Protein AF-A0A6L6FAG4-F1 (afdb_monomer)

Solvent-accessible surface area (backbone atoms only — not comparable to full-atom values): 6006 Å² total; per-residue (Å²): 138,83,87,88,78,85,87,70,72,74,72,69,65,75,74,68,61,78,77,75,69,78,82,68,55,67,67,60,51,50,53,51,52,50,52,55,47,52,52,50,53,54,48,53,52,50,52,51,52,51,47,67,74,67,56,59,91,86,38,67,68,61,49,51,52,51,50,50,53,54,50,51,54,51,51,53,53,51,48,53,52,50,51,50,54,52,52,52,52,51,51,53,52,58,63,72,74,107

Nearest PDB structures (foldseek):
  6b87-assembly3_C  TM=4.512E-01  e=7.718E+00  synthetic construct

Foldseek 3Di:
DDDDDPPDPPVVVVPPPPPPPDDDPPVVVVVVVVVVVVVVLVVLVVVLVVLVVPPDPVDVVSVVVSVVSVVVSVVVVVVVVVVVVVVVVVVVVVVVVD

Radius of gyration: 25.07 Å; Cα contacts (8 Å, |Δi|>4): 13; chains: 1; bounding box: 69×26×67 Å

Secondary structure (DSSP, 8-state):
-PPPP-TTSSTTSTT-S--------HHHHHHHHHHHHHHHHHHHHHHHHHHHHHS-TT-HHHHHHHHHHHHHHHHHHHHHHHHHHHHHHHHHHHHHT-

Sequence (98 aa):
MLPINPVSVLSNIAEMAPVTPAAIPLEDKVKQLFAEYTTSVSQEKADLLEKMNTVDPSDPAKLLELQNQVGNYSLVLNMVSTLTHKSVSAIDTVLKAQ

Mean predicted aligned error: 11.85 Å

pLDDT: mean 84.28, std 18.2, range [40.09, 97.31]

Structure (mmCIF, N/CA/C/O backbone):
data_AF-A0A6L6FAG4-F1
#
_entry.id   AF-A0A6L6FAG4-F1
#
loop_
_atom_site.group_PDB
_atom_site.id
_atom_site.type_symbol
_atom_site.label_atom_id
_atom_site.label_alt_id
_atom_site.label_comp_id
_atom_site.label_asym_id
_atom_site.label_entity_id
_atom_site.label_seq_id
_atom_site.pdbx_PDB_ins_code
_atom_site.Cartn_x
_atom_site.Cartn_y
_atom_site.Cartn_z
_atom_site.occupancy
_atom_site.B_iso_or_equiv
_atom_site.auth_seq_id
_atom_site.auth_comp_id
_atom_site.auth_asym_id
_atom_site.auth_atom_id
_atom_site.pdbx_PDB_model_num
ATOM 1 N N . MET A 1 1 ? -52.403 -10.874 -36.544 1.00 40.09 1 MET A N 1
ATOM 2 C CA . MET A 1 1 ? -52.178 -9.679 -35.705 1.00 40.09 1 MET A CA 1
ATOM 3 C C . MET A 1 1 ? -52.169 -10.157 -34.256 1.00 40.09 1 MET A C 1
ATOM 5 O O . MET A 1 1 ? -53.234 -10.466 -33.741 1.00 40.09 1 MET A O 1
ATOM 9 N N . LEU A 1 2 ? -50.988 -10.387 -33.669 1.00 45.16 2 LEU A N 1
ATOM 10 C CA . LEU A 1 2 ? -50.843 -10.901 -32.295 1.00 45.16 2 LEU A CA 1
ATOM 11 C C . LEU A 1 2 ? -51.020 -9.755 -31.276 1.00 45.16 2 LEU A C 1
ATOM 13 O O . LEU A 1 2 ? -50.487 -8.673 -31.524 1.00 45.16 2 LEU A O 1
ATOM 17 N N . PRO A 1 3 ? -51.718 -9.964 -30.146 1.00 48.16 3 PRO A N 1
ATOM 18 C CA . PRO A 1 3 ? -51.846 -8.950 -29.103 1.00 48.16 3 PRO A CA 1
ATOM 19 C C . PRO A 1 3 ? -50.580 -8.879 -28.232 1.00 48.16 3 PRO A C 1
ATOM 21 O O . PRO A 1 3 ? -50.045 -9.901 -27.806 1.00 48.16 3 PRO A O 1
ATOM 24 N N . ILE A 1 4 ? -50.112 -7.659 -27.956 1.00 47.88 4 ILE A N 1
ATOM 25 C CA . ILE A 1 4 ? -49.009 -7.369 -27.030 1.00 47.88 4 ILE A CA 1
ATOM 26 C C . ILE A 1 4 ? -49.580 -7.319 -25.606 1.00 47.88 4 ILE A C 1
ATOM 28 O O . ILE A 1 4 ? -50.473 -6.522 -25.328 1.00 47.88 4 ILE A O 1
ATOM 32 N N . ASN A 1 5 ? -49.069 -8.165 -24.710 1.00 52.31 5 ASN A N 1
ATOM 33 C CA . ASN A 1 5 ? -49.445 -8.204 -23.295 1.00 52.31 5 ASN A CA 1
ATOM 34 C C . ASN A 1 5 ? -48.426 -7.396 -22.456 1.00 52.31 5 ASN A C 1
ATOM 36 O O . ASN A 1 5 ? -47.250 -7.757 -22.469 1.00 52.31 5 ASN A O 1
ATOM 40 N N . PRO A 1 6 ? -48.810 -6.331 -21.722 1.00 52.19 6 PRO A N 1
ATOM 41 C CA . PRO A 1 6 ? -47.852 -5.449 -21.042 1.00 52.19 6 PRO A CA 1
ATOM 42 C C . PRO A 1 6 ? -47.457 -5.873 -19.610 1.00 52.19 6 PRO A C 1
ATOM 44 O O . PRO A 1 6 ? -46.809 -5.108 -18.899 1.00 52.19 6 PRO A O 1
ATOM 47 N N . VAL A 1 7 ? -47.799 -7.079 -19.147 1.00 50.03 7 VAL A N 1
ATOM 48 C CA . VAL A 1 7 ? -47.635 -7.470 -17.728 1.00 50.03 7 VAL A CA 1
ATOM 49 C C . VAL A 1 7 ? -46.402 -8.355 -17.500 1.00 50.03 7 VAL A C 1
ATOM 51 O O . VAL A 1 7 ? -46.502 -9.493 -17.055 1.00 50.03 7 VAL A O 1
ATOM 54 N N . SER A 1 8 ? -45.205 -7.861 -17.817 1.00 50.94 8 SER A N 1
ATOM 55 C CA . SER A 1 8 ? -43.953 -8.517 -17.372 1.00 50.94 8 SER A CA 1
ATOM 56 C C . SER A 1 8 ? -42.892 -7.559 -16.834 1.00 50.94 8 SER A C 1
ATOM 58 O O . SER A 1 8 ? -41.868 -8.006 -16.338 1.00 50.94 8 SER A O 1
ATOM 60 N N . VAL A 1 9 ? -43.135 -6.244 -16.854 1.00 51.72 9 VAL A N 1
ATOM 61 C CA . VAL A 1 9 ? -42.130 -5.255 -16.418 1.00 51.72 9 VAL A CA 1
ATOM 62 C C . VAL A 1 9 ? -42.182 -4.985 -14.904 1.00 51.72 9 VAL A C 1
ATOM 64 O O . VAL A 1 9 ? -41.201 -4.533 -14.325 1.00 51.72 9 VAL A O 1
ATOM 67 N N . LEU A 1 10 ? -43.290 -5.303 -14.225 1.00 48.69 10 LEU A N 1
ATOM 68 C CA . LEU A 1 10 ? -43.458 -4.980 -12.798 1.00 48.69 10 LEU A CA 1
ATOM 69 C C . LEU A 1 10 ? -42.823 -5.998 -11.835 1.00 48.69 10 LEU A C 1
ATOM 71 O O . LEU A 1 10 ? -42.598 -5.664 -10.675 1.00 48.69 10 LEU A O 1
ATOM 75 N N . SER A 1 11 ? -42.487 -7.208 -12.290 1.00 50.16 11 SER A N 1
ATOM 76 C CA . SER A 1 11 ? -41.908 -8.249 -11.426 1.00 50.16 11 SER A CA 1
ATOM 77 C C . SER A 1 11 ? -40.438 -7.995 -11.065 1.00 50.16 11 SER A C 1
ATOM 79 O O . SER A 1 11 ? -39.992 -8.447 -10.018 1.00 50.16 11 SER A O 1
ATOM 81 N N . ASN A 1 12 ? -39.704 -7.210 -11.863 1.00 50.88 12 ASN A N 1
ATOM 82 C CA . ASN A 1 12 ? -38.274 -6.949 -11.643 1.00 50.88 12 ASN A CA 1
ATOM 83 C C . ASN A 1 12 ? -37.976 -5.814 -10.647 1.00 50.88 12 ASN A C 1
ATOM 85 O O . ASN A 1 12 ? -36.818 -5.599 -10.302 1.00 50.88 12 ASN A O 1
ATOM 89 N N . ILE A 1 13 ? -38.985 -5.070 -10.184 1.00 54.22 13 ILE A N 1
ATOM 90 C CA . ILE A 1 13 ? -38.773 -3.937 -9.264 1.00 54.22 13 ILE A CA 1
ATOM 91 C C . ILE A 1 13 ? -38.714 -4.414 -7.800 1.00 54.22 13 ILE A C 1
ATOM 93 O O . ILE A 1 13 ? -38.113 -3.755 -6.955 1.00 54.22 13 ILE A O 1
ATOM 97 N N . ALA A 1 14 ? -39.275 -5.590 -7.495 1.00 51.44 14 ALA A N 1
ATOM 98 C CA . ALA A 1 14 ? -39.295 -6.142 -6.138 1.00 51.44 14 ALA A CA 1
ATOM 99 C C . ALA A 1 14 ? -37.932 -6.691 -5.663 1.00 51.44 14 ALA A C 1
ATOM 101 O O . ALA A 1 14 ? -37.750 -6.902 -4.468 1.00 51.44 14 ALA A O 1
ATOM 102 N N . GLU A 1 15 ? -36.966 -6.886 -6.568 1.00 50.81 15 GLU A N 1
ATOM 103 C CA . GLU A 1 15 ? -35.664 -7.503 -6.261 1.00 50.81 15 GLU A CA 1
ATOM 104 C C . GLU A 1 15 ? -34.518 -6.483 -6.111 1.00 50.81 15 GLU A C 1
ATOM 106 O O . GLU A 1 15 ? -33.365 -6.851 -5.913 1.00 50.81 15 GLU A O 1
ATOM 111 N N . MET A 1 16 ? -34.832 -5.182 -6.139 1.00 52.72 16 MET A N 1
ATOM 112 C CA . MET A 1 16 ? -33.901 -4.092 -5.807 1.00 52.72 16 MET A CA 1
ATOM 113 C C . MET A 1 16 ? -33.997 -3.657 -4.336 1.00 52.72 16 MET A C 1
ATOM 115 O O . MET A 1 16 ? -33.697 -2.509 -4.001 1.00 52.72 16 MET A O 1
ATOM 119 N N . ALA A 1 17 ? -34.412 -4.548 -3.432 1.00 54.12 17 ALA A N 1
ATOM 120 C CA . ALA A 1 17 ? -34.153 -4.311 -2.019 1.00 54.12 17 ALA A CA 1
ATOM 121 C C . ALA A 1 17 ? -32.625 -4.241 -1.852 1.00 54.12 17 ALA A C 1
ATOM 123 O O . ALA A 1 17 ? -31.945 -5.179 -2.277 1.00 54.12 17 ALA A O 1
ATOM 124 N N . PRO A 1 18 ? -32.053 -3.154 -1.297 1.00 54.28 18 PRO A N 1
ATOM 125 C CA . PRO A 1 18 ? -30.636 -3.141 -0.988 1.00 54.28 18 PRO A CA 1
ATOM 126 C C . PRO A 1 18 ? -30.394 -4.330 -0.069 1.00 54.28 18 PRO A C 1
ATOM 128 O O . PRO A 1 18 ? -30.916 -4.375 1.044 1.00 54.28 18 PRO A O 1
ATOM 131 N N . VAL A 1 19 ? -29.660 -5.324 -0.566 1.00 57.25 19 VAL A N 1
ATOM 132 C CA . VAL A 1 19 ? -29.104 -6.375 0.271 1.00 57.25 19 VAL A CA 1
ATOM 133 C C . VAL A 1 19 ? -28.246 -5.648 1.287 1.00 57.25 19 VAL A C 1
ATOM 135 O O . VAL A 1 19 ? -27.161 -5.181 0.961 1.00 57.25 19 VAL A O 1
ATOM 138 N N . THR A 1 20 ? -28.772 -5.426 2.489 1.00 57.81 20 THR A N 1
ATOM 139 C CA . THR A 1 20 ? -27.995 -4.871 3.587 1.00 57.81 20 THR A CA 1
ATOM 140 C C . THR A 1 20 ? -26.902 -5.901 3.825 1.00 57.81 20 THR A C 1
ATOM 142 O O . THR A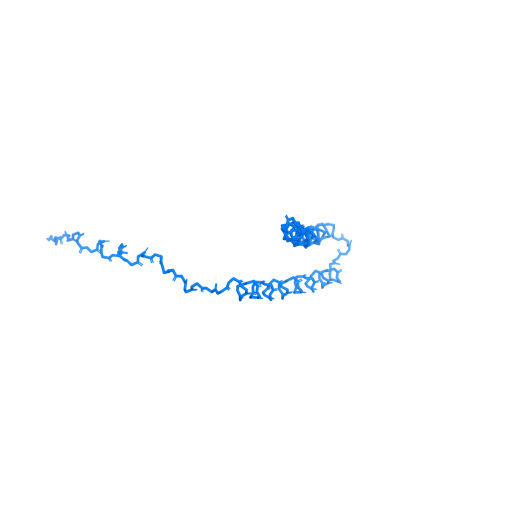 1 20 ? -27.221 -7.007 4.276 1.00 57.81 20 THR A O 1
ATOM 145 N N . PRO A 1 21 ? -25.637 -5.630 3.455 1.00 60.56 21 PRO A N 1
ATOM 146 C CA . PRO A 1 21 ? -24.580 -6.590 3.706 1.00 60.56 21 PRO A CA 1
ATOM 147 C C . PRO A 1 21 ? -24.558 -6.799 5.215 1.00 60.56 21 PRO A C 1
ATOM 149 O O . PRO A 1 21 ? -24.716 -5.828 5.963 1.00 60.56 21 PRO A O 1
ATOM 152 N N . ALA A 1 22 ? -24.426 -8.049 5.661 1.00 62.47 22 ALA A N 1
ATOM 153 C CA . ALA A 1 22 ? -24.299 -8.353 7.080 1.00 62.47 22 ALA A CA 1
ATOM 154 C C . ALA A 1 22 ? -23.293 -7.371 7.700 1.00 62.47 22 ALA A C 1
ATOM 156 O O . ALA A 1 22 ? -22.188 -7.211 7.178 1.00 62.47 22 ALA A O 1
ATOM 157 N N . ALA A 1 23 ? -23.726 -6.644 8.734 1.00 70.69 23 ALA A N 1
ATOM 158 C CA . ALA A 1 23 ? -22.947 -5.566 9.319 1.00 70.69 23 ALA A CA 1
ATOM 159 C C . ALA A 1 23 ? -21.651 -6.148 9.892 1.00 70.69 23 ALA A C 1
ATOM 161 O O . ALA A 1 23 ? -21.644 -6.769 10.953 1.00 70.69 23 ALA A O 1
ATOM 162 N N . ILE A 1 24 ? -20.564 -5.988 9.143 1.00 78.69 24 ILE A N 1
ATOM 163 C CA . ILE A 1 24 ? -19.229 -6.385 9.569 1.00 78.69 24 ILE A CA 1
ATOM 164 C C . ILE A 1 24 ? -18.880 -5.496 10.770 1.00 78.69 24 ILE A C 1
ATOM 166 O O . ILE A 1 24 ? -19.092 -4.279 10.680 1.00 78.69 24 ILE A O 1
ATOM 170 N N . PRO A 1 25 ? -18.366 -6.047 11.884 1.00 90.12 25 PRO A N 1
ATOM 171 C CA . PRO A 1 25 ? -17.873 -5.229 12.981 1.00 90.12 25 PRO A CA 1
ATOM 172 C C . PRO A 1 25 ? -16.900 -4.166 12.461 1.00 90.12 25 PRO A C 1
ATOM 174 O O . PRO A 1 25 ? -16.070 -4.439 11.591 1.00 90.12 25 PRO A O 1
ATOM 177 N N . LEU A 1 26 ? -17.002 -2.941 12.987 1.00 87.12 26 LEU A N 1
ATOM 178 C CA . LEU A 1 26 ? -16.177 -1.816 12.532 1.00 87.12 26 LEU A CA 1
ATOM 179 C C . LEU A 1 26 ? -14.681 -2.146 12.607 1.00 87.12 26 LEU A C 1
ATOM 181 O O . LEU A 1 26 ? -13.937 -1.824 11.686 1.00 87.12 26 LEU A O 1
ATOM 185 N N . GLU A 1 27 ? -14.254 -2.822 13.674 1.00 89.62 27 GLU A N 1
ATOM 186 C CA . GLU A 1 27 ? -12.869 -3.259 13.854 1.00 89.62 27 GLU A CA 1
ATOM 187 C C . GLU A 1 27 ? -12.402 -4.177 12.716 1.00 89.62 27 GLU A C 1
ATOM 189 O O . GLU A 1 27 ? -11.342 -3.950 12.132 1.00 89.62 27 GLU A O 1
ATOM 194 N N . ASP A 1 28 ? -13.212 -5.171 12.351 1.00 91.75 28 ASP A N 1
ATOM 195 C CA . ASP A 1 28 ? -12.893 -6.106 11.272 1.00 91.75 28 ASP A CA 1
ATOM 196 C C . ASP A 1 28 ? -12.867 -5.399 9.916 1.00 91.75 28 ASP A C 1
ATOM 198 O O . ASP A 1 28 ? -11.981 -5.650 9.095 1.00 91.75 28 ASP A O 1
ATOM 202 N N . LYS A 1 29 ? -13.773 -4.435 9.701 1.00 91.00 29 LYS A N 1
ATOM 203 C CA . LYS A 1 29 ? -13.767 -3.613 8.490 1.00 91.00 29 LYS A CA 1
ATOM 204 C C . LYS A 1 29 ? -12.513 -2.743 8.392 1.00 91.00 29 LYS A C 1
ATOM 206 O O . LYS A 1 29 ? -11.939 -2.632 7.310 1.00 91.00 29 LYS A O 1
ATOM 211 N N . VAL A 1 30 ? -12.067 -2.149 9.499 1.00 90.75 30 VAL A N 1
ATOM 212 C CA . VAL A 1 30 ? -10.833 -1.351 9.548 1.00 90.75 30 VAL A CA 1
ATOM 213 C C . VAL A 1 30 ? -9.610 -2.228 9.286 1.00 90.75 30 VAL A C 1
ATOM 215 O O . VAL A 1 30 ? -8.775 -1.851 8.467 1.00 90.75 30 VAL A O 1
ATOM 218 N N . LYS A 1 31 ? -9.518 -3.410 9.909 1.00 92.38 31 LYS A N 1
ATOM 219 C CA . LYS A 1 31 ? -8.425 -4.369 9.663 1.00 92.38 31 LYS A CA 1
ATOM 220 C C . LYS A 1 31 ? -8.355 -4.779 8.196 1.00 92.38 31 LYS A C 1
ATOM 222 O O . LYS A 1 31 ? -7.271 -4.764 7.618 1.00 92.38 31 LYS A O 1
ATOM 227 N N . GLN A 1 32 ? -9.501 -5.100 7.597 1.00 93.44 32 GLN A N 1
ATOM 228 C CA . GLN A 1 32 ? -9.589 -5.450 6.183 1.00 93.44 32 GLN A CA 1
ATOM 229 C C . GLN A 1 32 ? -9.089 -4.302 5.296 1.00 93.44 32 GLN A C 1
ATOM 231 O O . GLN A 1 32 ? -8.171 -4.500 4.504 1.00 93.44 32 GLN A O 1
ATOM 236 N N . LEU A 1 33 ? -9.650 -3.099 5.457 1.00 92.56 33 LEU A N 1
ATOM 237 C CA . LEU A 1 33 ? -9.283 -1.939 4.640 1.00 92.56 33 LEU A CA 1
ATOM 238 C C . LEU A 1 33 ? -7.808 -1.561 4.814 1.00 92.56 33 LEU A C 1
ATOM 240 O O . LEU A 1 33 ? -7.146 -1.203 3.845 1.00 92.56 33 LEU A O 1
ATOM 244 N N . PHE A 1 34 ? -7.276 -1.663 6.033 1.00 91.62 34 PHE A N 1
ATOM 245 C CA . PHE A 1 34 ? -5.866 -1.404 6.300 1.00 91.62 34 PHE A CA 1
ATOM 246 C C . PHE A 1 34 ? -4.953 -2.425 5.616 1.00 91.62 34 PHE A C 1
ATOM 248 O O . PHE A 1 34 ? -3.939 -2.037 5.034 1.00 91.62 34 PHE A O 1
ATOM 255 N N . ALA A 1 35 ? -5.303 -3.713 5.657 1.00 94.44 35 ALA A N 1
ATOM 256 C CA . ALA A 1 35 ? -4.540 -4.760 4.986 1.00 94.44 35 ALA A CA 1
ATOM 257 C C . ALA A 1 35 ? -4.548 -4.563 3.461 1.00 94.44 35 ALA A C 1
ATOM 259 O O . ALA A 1 35 ? -3.483 -4.519 2.847 1.00 94.44 35 ALA A O 1
ATOM 260 N N . GLU A 1 36 ? -5.731 -4.357 2.872 1.00 94.75 36 GLU A N 1
ATOM 261 C CA . GLU A 1 36 ? -5.902 -4.079 1.439 1.00 94.75 36 GLU A CA 1
ATOM 262 C C . GLU A 1 36 ? -5.089 -2.851 1.007 1.00 94.75 36 GLU A C 1
ATOM 264 O O . GLU A 1 36 ? -4.324 -2.903 0.039 1.00 94.75 36 GLU A O 1
ATOM 269 N N . TYR A 1 37 ? -5.192 -1.759 1.766 1.00 93.44 37 TYR A N 1
ATOM 270 C CA . TYR A 1 37 ? -4.469 -0.527 1.479 1.00 93.44 37 TYR A CA 1
ATOM 271 C C . TYR A 1 37 ? -2.951 -0.701 1.607 1.00 93.44 37 TYR A C 1
ATOM 273 O O . TYR A 1 37 ? -2.205 -0.241 0.746 1.00 93.44 37 TYR A O 1
ATOM 281 N N . THR A 1 38 ? -2.475 -1.407 2.636 1.00 93.88 38 THR A N 1
ATOM 282 C CA . THR A 1 38 ? -1.037 -1.646 2.850 1.00 93.88 38 THR A CA 1
ATOM 283 C C . THR A 1 38 ? -0.420 -2.436 1.701 1.00 93.88 38 THR A C 1
ATOM 285 O O . THR A 1 38 ? 0.669 -2.092 1.232 1.00 93.88 38 THR A O 1
ATOM 288 N N . THR A 1 39 ? -1.115 -3.467 1.216 1.00 96.25 39 THR A N 1
ATOM 289 C CA . THR A 1 39 ? -0.689 -4.219 0.031 1.00 96.25 39 THR A CA 1
ATOM 290 C C . THR A 1 39 ? -0.661 -3.317 -1.201 1.00 96.25 39 THR A C 1
ATOM 292 O O . THR A 1 39 ? 0.356 -3.284 -1.892 1.00 96.25 39 THR A O 1
ATOM 295 N N . SER A 1 40 ? -1.722 -2.537 -1.437 1.00 95.12 40 SER A N 1
ATOM 296 C CA . SER A 1 40 ? -1.807 -1.630 -2.590 1.00 95.12 40 SER A CA 1
ATOM 297 C C . SER A 1 40 ? -0.672 -0.602 -2.610 1.00 95.12 40 SER A C 1
ATOM 299 O O . SER A 1 40 ? 0.014 -0.463 -3.617 1.00 95.12 40 SER A O 1
ATOM 301 N N . VAL A 1 41 ? -0.429 0.086 -1.492 1.00 95.44 41 VAL A N 1
ATOM 302 C CA . VAL A 1 41 ? 0.633 1.101 -1.367 1.00 95.44 41 VAL A CA 1
ATOM 303 C C . VAL A 1 41 ? 2.019 0.483 -1.535 1.00 95.44 41 VAL A C 1
ATOM 305 O O . VAL A 1 41 ? 2.902 1.086 -2.144 1.00 95.44 41 VAL A O 1
ATOM 308 N N . SER A 1 42 ? 2.235 -0.718 -0.992 1.00 95.38 42 SER A N 1
ATOM 309 C CA . SER A 1 42 ? 3.524 -1.405 -1.116 1.00 95.38 42 SER A CA 1
ATOM 310 C C . SER A 1 42 ? 3.814 -1.791 -2.564 1.00 95.38 42 SER A C 1
ATOM 312 O O . SER A 1 42 ? 4.950 -1.634 -3.013 1.00 95.38 42 SER A O 1
ATOM 314 N N . GLN A 1 43 ? 2.790 -2.246 -3.292 1.00 96.75 43 GLN A N 1
ATOM 315 C CA . GLN A 1 43 ? 2.901 -2.547 -4.715 1.00 96.75 43 GLN A CA 1
ATOM 316 C C . GLN A 1 43 ? 3.162 -1.276 -5.526 1.00 96.75 43 GLN A C 1
ATOM 318 O O . GLN A 1 43 ? 4.122 -1.231 -6.285 1.00 96.75 43 GLN A O 1
ATOM 323 N N . GLU A 1 44 ? 2.386 -0.213 -5.299 1.00 95.81 44 GLU A N 1
ATOM 324 C CA . GLU A 1 44 ? 2.566 1.068 -5.993 1.00 95.81 44 GLU A CA 1
ATOM 325 C C . GLU A 1 44 ? 3.984 1.619 -5.793 1.00 95.81 44 GLU A C 1
ATOM 327 O O . GLU A 1 44 ? 4.633 2.057 -6.742 1.00 95.81 44 GLU A O 1
ATOM 332 N N . LYS A 1 45 ? 4.522 1.529 -4.571 1.00 96.81 45 LYS A N 1
ATOM 333 C CA . LYS A 1 45 ? 5.911 1.903 -4.287 1.00 96.81 45 LYS A CA 1
ATOM 334 C C . LYS A 1 45 ? 6.910 1.072 -5.097 1.00 96.81 45 LYS A C 1
ATOM 336 O O . LYS A 1 45 ? 7.889 1.631 -5.592 1.00 96.81 45 LYS A O 1
ATOM 341 N N . ALA A 1 46 ? 6.715 -0.243 -5.185 1.00 97.31 46 ALA A N 1
ATOM 342 C CA . ALA A 1 46 ? 7.594 -1.117 -5.956 1.00 97.31 46 ALA A CA 1
ATOM 343 C C . ALA A 1 46 ? 7.560 -0.750 -7.448 1.00 97.31 46 ALA A C 1
ATOM 345 O O . ALA A 1 46 ? 8.619 -0.560 -8.045 1.00 97.31 46 ALA A O 1
ATOM 346 N N . ASP A 1 47 ? 6.365 -0.528 -7.999 1.00 96.31 47 ASP A N 1
ATOM 347 C CA . ASP A 1 47 ? 6.163 -0.128 -9.394 1.00 96.31 47 ASP A CA 1
ATOM 348 C C . ASP A 1 47 ? 6.821 1.230 -9.693 1.00 96.31 47 ASP A C 1
ATOM 350 O O . ASP A 1 47 ? 7.452 1.413 -10.734 1.00 96.31 47 ASP A O 1
ATOM 354 N N . LEU A 1 48 ? 6.717 2.197 -8.772 1.00 96.44 48 LEU A N 1
ATOM 355 C CA . LEU A 1 48 ? 7.385 3.498 -8.887 1.00 96.44 48 LEU A CA 1
ATOM 356 C C . LEU A 1 48 ? 8.910 3.361 -8.905 1.00 96.44 48 LEU A C 1
ATOM 358 O O . LEU A 1 48 ? 9.577 4.028 -9.696 1.00 96.44 48 LEU A O 1
ATOM 362 N N . LEU A 1 49 ? 9.470 2.501 -8.049 1.00 96.50 49 LEU A N 1
ATOM 363 C CA . LEU A 1 49 ? 10.910 2.244 -8.016 1.00 96.50 49 LEU A CA 1
ATOM 364 C C . LEU A 1 49 ? 11.385 1.541 -9.290 1.00 96.50 49 LEU A C 1
ATOM 366 O O . LEU A 1 49 ? 12.439 1.886 -9.820 1.00 96.50 49 LEU A O 1
ATOM 370 N N . GLU A 1 50 ? 10.611 0.594 -9.813 1.00 96.12 50 GLU A N 1
ATOM 371 C CA . GLU A 1 50 ? 10.911 -0.059 -11.086 1.00 96.12 50 GLU A CA 1
ATOM 372 C C . GLU A 1 50 ? 10.873 0.939 -12.251 1.00 96.12 50 GLU A C 1
ATOM 374 O O . GLU A 1 50 ? 11.824 1.017 -13.034 1.00 96.12 50 GLU A O 1
ATOM 379 N N . LYS A 1 51 ? 9.831 1.773 -12.331 1.00 93.56 51 LYS A N 1
ATOM 380 C CA . LYS A 1 51 ? 9.727 2.848 -13.330 1.00 93.56 51 LYS A CA 1
ATOM 381 C C . LYS A 1 51 ? 10.890 3.827 -13.234 1.00 93.56 51 LYS A C 1
ATOM 383 O O . LYS A 1 51 ? 11.453 4.207 -14.251 1.00 93.56 51 LYS A O 1
ATOM 388 N N . MET A 1 52 ? 11.297 4.198 -12.024 1.00 92.94 52 MET A N 1
ATOM 389 C CA . MET A 1 52 ? 12.448 5.075 -11.808 1.00 92.94 52 MET A CA 1
ATOM 390 C C . MET A 1 52 ? 13.757 4.461 -12.319 1.00 92.94 52 MET A C 1
ATOM 392 O O . MET A 1 52 ? 14.603 5.184 -12.833 1.00 92.94 52 MET A O 1
ATOM 396 N N . ASN A 1 53 ? 13.925 3.141 -12.212 1.00 93.69 53 ASN A N 1
ATOM 397 C CA . ASN A 1 53 ? 15.123 2.453 -12.699 1.00 93.69 53 ASN A CA 1
ATOM 398 C C . ASN A 1 53 ? 15.110 2.195 -14.214 1.00 93.69 53 ASN A C 1
ATOM 400 O O . ASN A 1 53 ? 16.161 1.922 -14.791 1.00 93.69 53 ASN A O 1
ATOM 404 N N . THR A 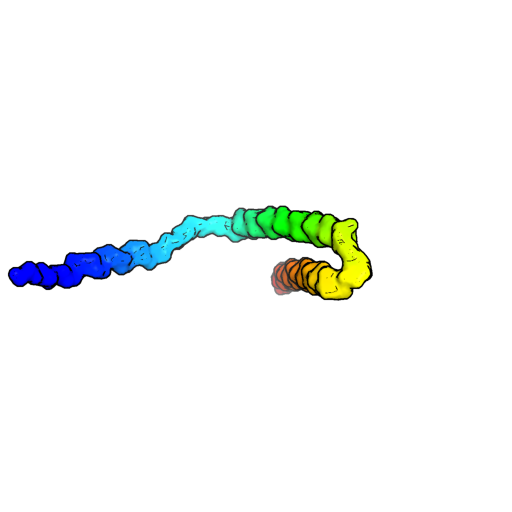1 54 ? 13.939 2.238 -14.851 1.00 93.75 54 THR A N 1
ATOM 405 C CA . THR A 1 54 ? 13.757 1.895 -16.272 1.00 93.75 54 THR A CA 1
ATOM 406 C C . THR A 1 54 ? 13.471 3.104 -17.163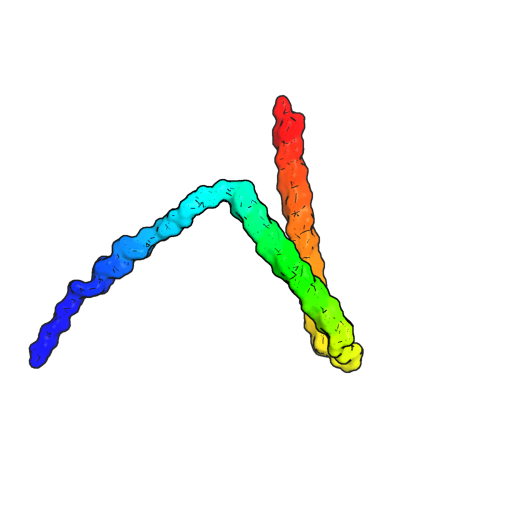 1.00 93.75 54 THR A C 1
ATOM 408 O O . THR A 1 54 ? 13.584 2.996 -18.385 1.00 93.75 54 THR A O 1
ATOM 411 N N . VAL A 1 55 ? 13.108 4.254 -16.585 1.00 93.75 55 VAL A N 1
ATOM 412 C CA . VAL A 1 55 ? 12.804 5.477 -17.335 1.00 93.75 55 VAL A CA 1
ATOM 413 C C . VAL A 1 55 ? 14.049 6.019 -18.036 1.00 93.75 55 VAL A C 1
ATOM 415 O O . VAL A 1 55 ? 15.125 6.112 -17.448 1.00 93.75 55 VAL A O 1
ATOM 418 N N . ASP A 1 56 ? 13.894 6.406 -19.303 1.00 93.19 56 ASP A N 1
ATOM 419 C CA . ASP A 1 56 ? 14.946 7.095 -20.048 1.00 93.19 56 ASP A CA 1
ATOM 420 C C . ASP A 1 56 ? 15.127 8.518 -19.485 1.00 93.19 56 ASP A C 1
ATOM 422 O O . ASP A 1 56 ? 14.201 9.330 -19.583 1.00 93.19 56 ASP A O 1
ATOM 426 N N . PRO A 1 57 ? 16.301 8.859 -18.922 1.00 90.31 57 PRO A N 1
ATOM 427 C CA . PRO A 1 57 ? 16.553 10.185 -18.361 1.00 90.31 57 PRO A CA 1
ATOM 428 C C . PRO A 1 57 ? 16.585 11.299 -19.418 1.00 90.31 57 PRO A C 1
ATOM 430 O O . PRO A 1 57 ? 16.565 12.476 -19.063 1.00 90.31 57 PRO A O 1
ATOM 433 N N . SER A 1 58 ? 16.638 10.952 -20.705 1.00 95.06 58 SER A N 1
ATOM 434 C CA . SER A 1 58 ? 16.609 11.911 -21.814 1.00 95.06 58 SER A CA 1
ATOM 435 C C . SER A 1 58 ? 15.188 12.223 -22.295 1.00 95.06 58 SER A C 1
ATOM 437 O O . SER A 1 58 ? 15.021 13.093 -23.149 1.00 95.06 58 SER A O 1
ATOM 439 N N . ASP A 1 59 ? 14.166 11.540 -21.763 1.00 95.69 59 ASP A N 1
ATOM 440 C CA . ASP A 1 59 ? 12.759 11.728 -22.123 1.00 95.69 59 ASP A CA 1
ATOM 441 C C . ASP A 1 59 ? 12.020 12.553 -21.046 1.00 95.69 59 ASP A C 1
ATOM 443 O O . ASP A 1 59 ? 11.507 12.002 -20.063 1.00 95.69 59 ASP A O 1
ATOM 447 N N . PRO A 1 60 ? 11.931 13.890 -21.199 1.00 93.94 60 PRO A N 1
ATOM 448 C CA . PRO A 1 60 ? 11.338 14.760 -20.185 1.00 93.94 60 PRO A CA 1
ATOM 449 C C . PRO A 1 60 ? 9.840 14.507 -19.971 1.00 93.94 60 PRO A C 1
ATOM 451 O O . PRO A 1 60 ? 9.331 14.782 -18.885 1.00 93.94 60 PRO A O 1
ATOM 454 N N . ALA A 1 61 ? 9.125 13.976 -20.969 1.00 96.44 61 ALA A N 1
ATOM 455 C CA . ALA A 1 61 ? 7.703 13.676 -20.830 1.00 96.44 61 ALA A CA 1
ATOM 456 C C . ALA A 1 61 ? 7.487 12.498 -19.872 1.00 96.44 61 ALA A C 1
ATOM 458 O O . ALA A 1 61 ? 6.659 12.584 -18.964 1.00 96.44 61 ALA A O 1
ATOM 459 N N . LYS A 1 62 ? 8.288 11.434 -20.014 1.00 93.81 62 LYS A N 1
ATOM 460 C CA . LYS A 1 62 ? 8.241 10.284 -19.098 1.00 93.81 62 LYS A CA 1
ATOM 461 C C . LYS A 1 62 ? 8.712 10.636 -17.691 1.00 93.81 62 LYS A C 1
ATOM 463 O O . LYS A 1 62 ? 8.142 10.148 -16.717 1.00 93.81 62 LYS A O 1
ATOM 468 N N . LEU A 1 63 ? 9.711 11.510 -17.565 1.00 95.75 63 LEU A N 1
ATOM 469 C CA . LEU A 1 63 ? 10.157 11.999 -16.258 1.00 95.75 63 LEU A CA 1
ATOM 470 C C . LEU A 1 63 ? 9.068 12.805 -15.540 1.00 95.75 63 LEU A C 1
ATOM 472 O O . LEU A 1 63 ? 8.873 12.625 -14.338 1.00 95.75 63 LEU A O 1
ATOM 476 N N . LEU A 1 64 ? 8.329 13.652 -16.262 1.00 96.88 64 LEU A N 1
ATOM 477 C CA . LEU A 1 64 ? 7.203 14.394 -15.695 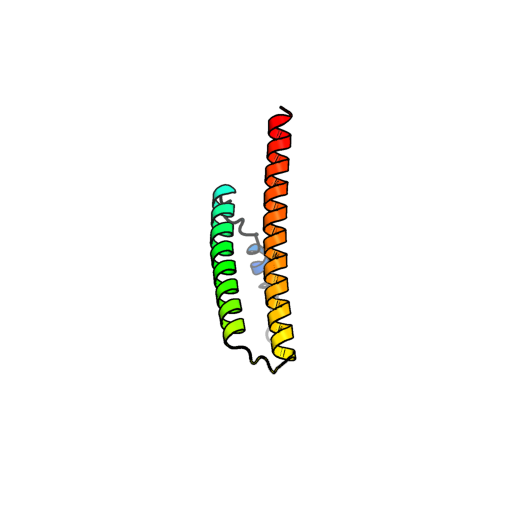1.00 96.88 64 LEU A CA 1
ATOM 478 C C . LEU A 1 64 ? 6.071 13.456 -15.254 1.00 96.88 64 LEU A C 1
ATOM 480 O O . LEU A 1 64 ? 5.474 13.658 -14.198 1.00 96.88 64 LEU A O 1
ATOM 484 N N . GLU A 1 65 ? 5.781 12.411 -16.032 1.00 95.94 65 GLU A N 1
ATOM 485 C CA . GLU A 1 65 ? 4.795 11.400 -15.646 1.00 95.94 65 GLU A CA 1
ATOM 486 C C . GLU A 1 65 ? 5.209 10.676 -14.358 1.00 95.94 65 GLU A C 1
ATOM 488 O O . GLU A 1 65 ? 4.417 10.597 -13.416 1.00 95.94 65 GLU A O 1
ATOM 493 N N . LEU A 1 66 ? 6.463 10.221 -14.278 1.00 96.06 66 LEU A N 1
ATOM 494 C CA . LEU A 1 66 ? 7.006 9.599 -13.072 1.00 96.06 66 LEU A CA 1
ATOM 495 C C . LEU A 1 66 ? 6.930 10.551 -11.870 1.00 96.06 66 LEU A C 1
ATOM 497 O O . LEU A 1 66 ? 6.495 10.148 -10.792 1.00 96.06 66 LEU A O 1
ATOM 501 N N . GLN A 1 67 ? 7.294 11.823 -12.051 1.00 96.62 67 GLN A N 1
ATOM 502 C CA . GLN A 1 67 ? 7.211 12.837 -11.001 1.00 96.62 67 GLN A CA 1
ATOM 503 C C . GLN A 1 67 ? 5.776 13.019 -10.493 1.00 96.62 67 GLN A C 1
ATOM 505 O O . GLN A 1 67 ? 5.564 13.084 -9.282 1.00 96.62 67 GLN A O 1
ATOM 510 N N . ASN A 1 68 ? 4.790 13.067 -11.392 1.00 97.12 68 ASN A N 1
ATOM 511 C CA . ASN A 1 68 ? 3.381 13.165 -11.015 1.00 97.12 68 ASN A CA 1
ATOM 512 C C . ASN A 1 68 ? 2.918 11.933 -10.228 1.00 97.12 68 ASN A C 1
ATOM 514 O O . ASN A 1 68 ? 2.223 12.076 -9.223 1.00 97.12 68 ASN A O 1
ATOM 518 N N . GLN A 1 69 ? 3.329 10.732 -10.642 1.00 96.12 69 GLN A N 1
ATOM 519 C CA . GLN A 1 69 ? 2.985 9.496 -9.935 1.00 96.12 69 GLN A CA 1
ATOM 520 C C . GLN A 1 69 ? 3.603 9.470 -8.524 1.00 96.12 69 GLN A C 1
ATOM 522 O O . GLN A 1 69 ? 2.893 9.229 -7.549 1.00 96.12 69 GLN A O 1
ATOM 527 N N . VAL A 1 70 ? 4.885 9.831 -8.380 1.00 97.19 70 VAL A N 1
ATOM 528 C CA . VAL A 1 70 ? 5.551 9.954 -7.067 1.00 97.19 70 VAL A CA 1
ATOM 529 C C . VAL A 1 70 ? 4.893 11.032 -6.195 1.00 97.19 70 VAL A C 1
ATOM 531 O O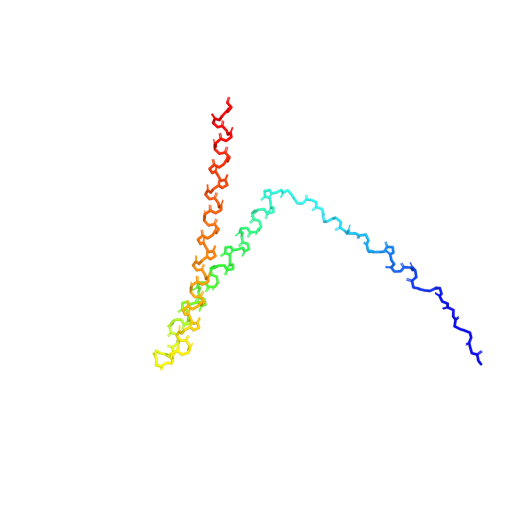 . VAL A 1 70 ? 4.706 10.838 -4.991 1.00 97.19 70 VAL A O 1
ATOM 534 N N . GLY A 1 71 ? 4.524 12.169 -6.790 1.00 97.06 71 GLY A N 1
ATOM 535 C CA . GLY A 1 71 ? 3.837 13.260 -6.102 1.00 97.06 71 GLY A CA 1
ATOM 536 C C . GLY A 1 71 ? 2.480 12.833 -5.543 1.00 97.06 71 GLY A C 1
ATOM 537 O O . GLY A 1 71 ? 2.199 13.076 -4.368 1.00 97.06 71 GLY A O 1
ATOM 538 N N . ASN A 1 72 ? 1.674 12.138 -6.348 1.00 96.25 72 ASN A N 1
ATOM 539 C CA . ASN A 1 72 ? 0.374 11.613 -5.932 1.00 96.25 72 ASN A CA 1
ATOM 540 C C . ASN A 1 72 ? 0.508 10.575 -4.810 1.00 96.25 72 ASN A C 1
ATOM 542 O O . ASN A 1 72 ? -0.185 10.694 -3.798 1.00 96.25 72 ASN A O 1
ATOM 546 N N . TYR A 1 73 ? 1.441 9.627 -4.940 1.00 96.69 73 TYR A N 1
ATOM 547 C CA . TYR A 1 73 ? 1.742 8.639 -3.899 1.00 96.69 73 TYR A CA 1
ATOM 548 C C . TYR A 1 73 ? 2.065 9.311 -2.552 1.00 96.69 73 TYR A C 1
ATOM 550 O O . TYR A 1 73 ? 1.480 8.990 -1.514 1.00 96.69 73 TYR A O 1
ATOM 558 N N . SER A 1 74 ? 2.956 10.309 -2.571 1.00 96.81 74 SER A N 1
ATOM 559 C CA . SER A 1 74 ? 3.339 11.067 -1.374 1.00 96.81 74 SER A CA 1
ATOM 560 C C . SER A 1 74 ? 2.160 11.844 -0.779 1.00 96.81 74 SER A C 1
ATOM 562 O O . SER A 1 74 ? 1.937 11.815 0.434 1.00 96.81 74 SER A O 1
ATOM 564 N N . LEU A 1 75 ? 1.365 12.511 -1.621 1.00 97.06 75 LEU A N 1
ATOM 565 C CA . LEU A 1 75 ? 0.203 13.282 -1.184 1.00 97.06 75 LEU A CA 1
ATOM 566 C C . LEU A 1 75 ? -0.816 12.401 -0.452 1.00 97.06 75 LEU A C 1
ATOM 568 O O . LEU A 1 75 ? -1.245 12.748 0.650 1.00 97.06 75 LEU A O 1
ATOM 572 N N . VAL A 1 76 ? -1.175 11.255 -1.034 1.00 94.81 76 VAL A N 1
ATOM 573 C CA . VAL A 1 76 ? -2.158 10.334 -0.449 1.00 94.81 76 VAL A CA 1
ATOM 574 C C . VAL A 1 76 ? -1.663 9.786 0.890 1.00 94.81 76 VAL A C 1
ATOM 576 O O . VAL A 1 76 ? -2.400 9.836 1.878 1.00 94.81 76 VAL A O 1
ATOM 579 N N . LEU A 1 77 ? -0.403 9.352 0.978 1.00 95.06 77 LEU A N 1
ATOM 580 C CA . LEU A 1 77 ? 0.161 8.867 2.241 1.00 95.06 77 LEU A CA 1
ATOM 581 C C . LEU A 1 77 ? 0.191 9.931 3.337 1.00 95.06 77 LEU A C 1
ATOM 583 O O . LEU A 1 77 ? -0.154 9.646 4.488 1.00 95.06 77 LEU A O 1
ATOM 587 N N . ASN A 1 78 ? 0.54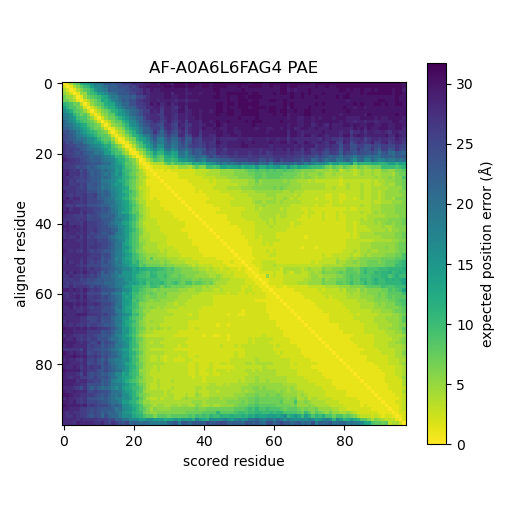9 11.165 2.988 1.00 96.81 78 ASN A N 1
ATOM 588 C CA . ASN A 1 78 ? 0.550 12.271 3.940 1.00 96.81 78 ASN A CA 1
ATOM 589 C C . ASN A 1 78 ? -0.863 12.588 4.444 1.00 96.81 78 ASN A C 1
ATOM 591 O O . ASN A 1 78 ? -1.041 12.864 5.635 1.00 96.81 78 ASN A O 1
ATOM 595 N N . MET A 1 79 ? -1.878 12.507 3.578 1.00 96.19 79 MET A N 1
ATOM 596 C CA . MET A 1 79 ? -3.275 12.666 3.988 1.00 96.19 79 MET A CA 1
ATOM 597 C C . MET A 1 79 ? -3.708 11.569 4.959 1.00 96.19 79 MET A C 1
ATOM 599 O O . MET A 1 79 ? -4.254 11.891 6.014 1.00 96.19 79 MET A O 1
ATOM 603 N N . VAL A 1 80 ? -3.429 10.297 4.655 1.00 93.81 80 VAL A N 1
ATOM 604 C CA . VAL A 1 80 ? -3.777 9.166 5.535 1.00 93.81 80 VAL A CA 1
ATOM 605 C C . VAL A 1 80 ? -3.099 9.303 6.900 1.00 93.81 80 VAL A C 1
ATOM 607 O O . VAL A 1 80 ? -3.762 9.170 7.930 1.00 93.81 80 VAL A O 1
ATOM 610 N N . SER A 1 81 ? -1.809 9.644 6.925 1.00 93.19 81 SER A N 1
ATOM 611 C CA . SER A 1 81 ? -1.065 9.909 8.164 1.00 93.19 81 SER A CA 1
ATOM 612 C C . SER A 1 81 ? -1.696 11.050 8.972 1.00 93.19 81 SER A C 1
ATOM 614 O O . SER A 1 81 ? -1.979 10.906 10.163 1.00 93.19 81 SER A O 1
ATOM 616 N N . THR A 1 82 ? -2.018 12.162 8.305 1.00 97.19 82 THR A N 1
ATOM 617 C CA . THR A 1 82 ? -2.636 13.334 8.940 1.00 97.19 82 THR A CA 1
ATOM 618 C C . THR A 1 82 ? -4.015 13.015 9.514 1.00 97.19 82 THR A C 1
ATOM 620 O O . THR A 1 82 ? -4.299 13.381 10.656 1.00 97.19 82 THR A O 1
ATOM 623 N N . LEU A 1 83 ? -4.878 12.335 8.754 1.00 95.06 83 LEU A N 1
ATOM 624 C CA . LEU A 1 83 ? -6.210 11.934 9.212 1.00 95.06 83 LEU A CA 1
ATOM 625 C C . LEU A 1 83 ? -6.121 10.974 10.396 1.00 95.06 83 LEU A C 1
ATOM 627 O O . LEU A 1 83 ? -6.842 11.158 11.377 1.00 95.06 83 LEU A O 1
ATOM 631 N N . THR A 1 84 ? -5.219 9.995 10.330 1.00 93.81 84 THR A N 1
ATOM 632 C CA . THR A 1 84 ? -4.986 9.038 11.419 1.00 93.81 84 THR A CA 1
ATOM 633 C C . THR A 1 84 ? -4.581 9.775 12.691 1.00 93.81 84 THR A C 1
ATOM 635 O O . THR A 1 84 ? -5.224 9.626 13.729 1.00 93.81 84 THR A O 1
ATOM 638 N N . HIS A 1 85 ? -3.580 10.654 12.599 1.00 96.19 85 HIS A N 1
ATOM 639 C CA . HIS A 1 85 ? -3.095 11.423 13.739 1.00 96.19 85 HIS A CA 1
ATOM 640 C C . HIS A 1 85 ? -4.178 12.332 14.342 1.00 96.19 85 HIS A C 1
ATOM 642 O O . HIS A 1 85 ? -4.347 12.370 15.562 1.00 96.19 85 HIS A O 1
ATOM 648 N N . LYS A 1 86 ? -4.957 13.030 13.504 1.00 96.75 86 LYS A N 1
ATOM 649 C CA . LYS A 1 86 ? -6.066 13.882 13.964 1.00 96.75 86 LYS A CA 1
ATOM 650 C C . LYS A 1 86 ? -7.192 13.078 14.614 1.00 96.75 86 LYS A C 1
ATOM 652 O O . LYS A 1 86 ? -7.743 13.532 15.611 1.00 96.75 86 LYS A O 1
ATOM 657 N N . SER A 1 87 ? -7.510 11.901 14.079 1.00 94.38 87 SER A N 1
ATOM 658 C CA . SER A 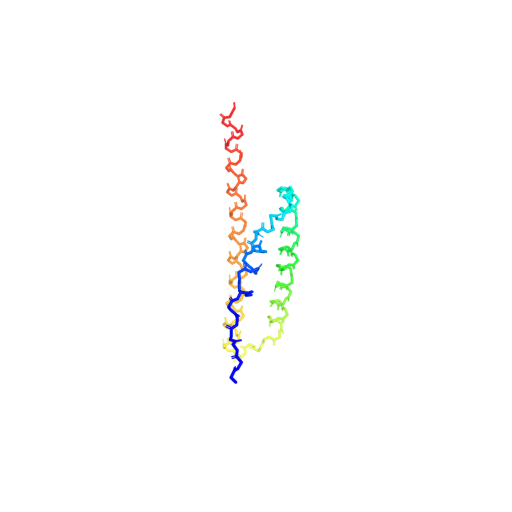1 87 ? -8.560 11.032 14.623 1.00 94.38 87 SER A CA 1
ATOM 659 C C . SER A 1 87 ? -8.185 10.519 16.011 1.00 94.38 87 SER A C 1
ATOM 661 O O . SER A 1 87 ? -8.971 10.656 16.945 1.00 94.38 87 SER A O 1
ATOM 663 N N . VAL A 1 88 ? -6.957 10.016 16.177 1.00 94.62 88 VAL A N 1
ATOM 664 C CA 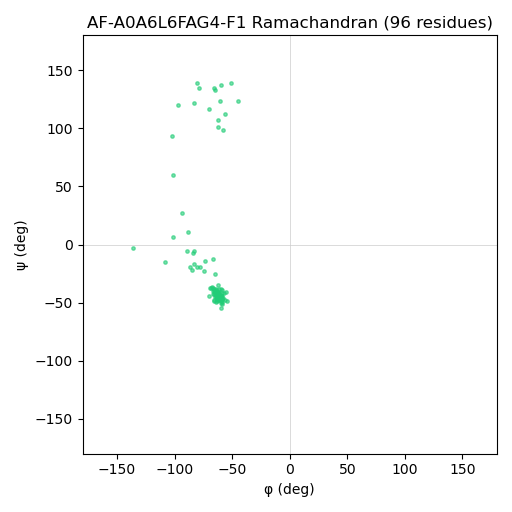. VAL A 1 88 ? -6.442 9.582 17.487 1.00 94.62 88 VAL A CA 1
ATOM 665 C C . VAL A 1 88 ? -6.390 10.755 18.468 1.00 94.62 88 VAL A C 1
ATOM 667 O O . VAL A 1 88 ? -6.875 10.635 19.587 1.00 94.62 88 VAL A O 1
ATOM 670 N N . SER A 1 89 ? -5.907 11.923 18.032 1.00 95.06 89 SER A N 1
ATOM 671 C CA . SER A 1 89 ? -5.868 13.127 18.879 1.00 95.06 89 SER A CA 1
ATOM 672 C C . SER A 1 89 ? -7.256 13.553 19.371 1.00 95.06 89 SER A C 1
ATOM 674 O O . SER A 1 89 ? -7.405 14.000 20.509 1.00 95.06 89 SER A O 1
ATOM 676 N N . ALA A 1 90 ? -8.285 13.428 18.527 1.00 96.25 90 ALA A N 1
ATOM 677 C CA . ALA A 1 90 ? -9.660 13.732 18.909 1.00 96.25 90 ALA A CA 1
ATOM 678 C C . ALA A 1 90 ? -10.181 12.745 19.965 1.00 96.25 90 ALA A C 1
ATOM 680 O O . ALA A 1 90 ? -10.779 13.175 20.951 1.00 96.25 90 ALA A O 1
ATOM 681 N N . ILE A 1 91 ? -9.899 11.447 19.801 1.00 94.69 91 ILE A N 1
ATOM 682 C CA . ILE A 1 91 ? -10.237 10.410 20.788 1.00 94.69 91 ILE A CA 1
ATOM 683 C C . ILE A 1 91 ? -9.555 10.712 22.126 1.00 94.69 91 ILE A C 1
ATOM 685 O O . ILE A 1 91 ? -10.229 10.781 23.152 1.00 94.69 91 ILE A O 1
ATOM 689 N N . ASP A 1 92 ? -8.248 10.980 22.114 1.00 94.81 92 ASP A N 1
ATOM 690 C CA . ASP A 1 92 ? -7.483 11.318 23.319 1.00 94.81 92 ASP A CA 1
ATOM 691 C C . ASP A 1 92 ? -8.036 12.557 24.029 1.00 94.81 92 ASP A C 1
ATOM 693 O O . ASP A 1 92 ? -8.091 12.603 25.258 1.00 94.81 92 ASP A O 1
ATOM 697 N N . THR A 1 93 ? -8.457 13.565 23.262 1.00 96.44 93 THR A N 1
ATOM 698 C CA . THR A 1 93 ? -9.058 14.788 23.809 1.00 96.44 93 THR A CA 1
ATOM 699 C C . THR A 1 93 ? -10.363 14.478 24.542 1.00 96.44 93 THR A C 1
ATOM 701 O O . THR A 1 93 ? -10.569 14.969 25.648 1.00 96.44 93 THR A O 1
ATOM 704 N N . VAL A 1 94 ? -11.223 13.631 23.968 1.00 95.94 94 VAL A N 1
ATOM 705 C CA . VAL A 1 94 ? -12.493 13.218 24.591 1.00 95.94 94 VAL A CA 1
ATOM 706 C C . VAL A 1 94 ? -12.265 12.338 25.822 1.00 95.94 94 VAL A C 1
ATOM 708 O O . VAL A 1 94 ? -12.992 12.468 26.805 1.00 95.94 94 VAL A O 1
ATOM 711 N N . LEU A 1 95 ? -11.265 11.454 25.796 1.00 94.75 95 LEU A N 1
ATOM 712 C CA . LEU A 1 95 ? -10.937 10.592 26.935 1.00 94.75 95 LEU A CA 1
ATOM 713 C C . LEU A 1 95 ? -10.359 11.377 28.118 1.00 94.75 95 LEU A C 1
ATOM 715 O O . LEU A 1 95 ? -10.669 11.057 29.256 1.00 94.75 95 LEU A O 1
ATOM 719 N N . LYS A 1 96 ? -9.542 12.407 27.865 1.00 92.50 96 LYS A N 1
ATOM 720 C CA . LYS A 1 96 ? -8.952 13.258 28.918 1.00 92.50 96 LYS A CA 1
ATOM 721 C C . LYS A 1 96 ? -9.913 14.302 29.491 1.00 92.50 96 LYS A C 1
ATOM 723 O O . LYS A 1 96 ? -9.619 14.872 30.535 1.00 92.50 96 LYS A O 1
ATOM 728 N N . ALA A 1 97 ? -10.993 14.616 28.777 1.00 85.44 97 ALA A N 1
ATOM 729 C CA . ALA A 1 97 ? -12.008 15.574 29.215 1.00 85.44 97 ALA A CA 1
ATOM 730 C C . ALA A 1 97 ? -13.067 14.961 30.155 1.00 85.44 97 ALA A C 1
ATOM 732 O O . ALA A 1 97 ? -13.929 15.695 30.639 1.00 85.44 97 ALA A O 1
ATOM 733 N N . GLN A 1 98 ? -13.017 13.644 30.3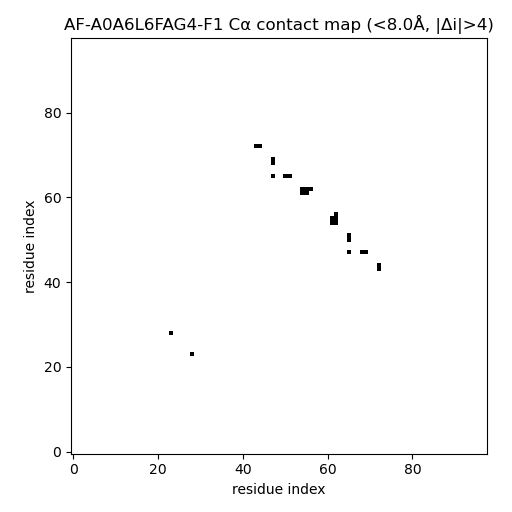75 1.00 59.66 98 GLN A N 1
ATOM 734 C CA . GLN A 1 98 ? -13.825 12.900 31.348 1.00 59.66 98 GLN A CA 1
ATOM 735 C C . GLN A 1 98 ? -13.071 12.764 32.670 1.00 59.66 98 GLN A C 1
ATOM 737 O O . GLN A 1 98 ? -13.749 12.820 33.719 1.00 59.66 98 GLN A O 1
#